Protein AF-A0A6H1XQ30-F1 (afdb_monomer)

InterPro domains:
  IPR011010 DNA breaking-rejoining enzyme, catalytic core [SSF56349] (76-116)
  IPR014727 DNA topoisomerase I, catalytic core, alpha/beta subdomain [G3DSA:1.10.132.10] (1-117)
  IPR018521 DNA topoisomerase IB, active site [PS00176] (74-92)
  IPR025834 Topoisomerase I C-terminal domain [PF14370] (59-117)
  IPR051062 DNA topoisomerase IB [PTHR10290] (1-116)

Nearest PDB structures (foldseek):
  6dkm-assembly1_B  TM=9.167E-01  e=3.127E+00  synthetic construct
  3r84-assembly16_O  TM=8.737E-01  e=7.101E+00  Saccharomyces cerevisiae
  8t8f-assembly1_E  TM=4.725E-01  e=3.953E+00  Saccharomyces cerevisiae W303

Foldseek 3Di:
DDPCLVVVLVVLVVVLVVLVVVLVVLVVVLVVLVVCVVPHDPVSVVVNVVSVVVSVVSVVVSVVSVVVSVVSVVCVPPDCVCCLQPVDDVVVVVVVCVVVVNPCCVVDPPVSVVVND

Structure (mmCIF, N/CA/C/O backbone):
data_AF-A0A6H1XQ30-F1
#
_entry.id   AF-A0A6H1XQ30-F1
#
loop_
_atom_site.group_PDB
_atom_site.id
_atom_site.type_symbol
_atom_site.label_atom_id
_atom_site.label_alt_id
_atom_site.label_comp_id
_atom_site.label_asym_id
_atom_site.label_entity_id
_atom_site.label_seq_id
_atom_site.pdbx_PDB_ins_code
_atom_site.Cartn_x
_atom_site.Cartn_y
_atom_site.Cartn_z
_atom_site.occupancy
_atom_site.B_iso_or_equiv
_atom_site.auth_seq_id
_atom_site.auth_comp_id
_atom_site.auth_asym_id
_atom_site.auth_atom_id
_atom_site.pdbx_PDB_model_num
ATOM 1 N N . VAL A 1 1 ? 20.225 8.243 -7.370 1.00 80.25 1 VAL A N 1
ATOM 2 C CA . VAL A 1 1 ? 19.256 8.659 -6.329 1.00 80.25 1 VAL A CA 1
ATOM 3 C C . VAL A 1 1 ? 18.596 9.971 -6.730 1.00 80.25 1 VAL A C 1
ATOM 5 O O . VAL A 1 1 ? 19.320 10.914 -7.040 1.00 80.25 1 VAL A O 1
ATOM 8 N N . PRO A 1 2 ? 17.254 10.046 -6.791 1.00 85.56 2 PRO A N 1
ATOM 9 C CA . PRO A 1 2 ? 16.544 11.285 -7.114 1.00 85.56 2 PRO A CA 1
ATOM 10 C C . PRO A 1 2 ? 16.860 12.415 -6.123 1.00 85.56 2 PRO A C 1
ATOM 12 O O . PRO A 1 2 ? 16.922 12.180 -4.918 1.00 85.56 2 PRO A O 1
ATOM 15 N N . LYS A 1 3 ? 16.984 13.659 -6.608 1.00 85.44 3 LYS A N 1
ATOM 16 C CA . LYS A 1 3 ? 17.321 14.833 -5.772 1.00 85.44 3 LYS A CA 1
ATOM 17 C C . LYS A 1 3 ? 16.331 15.072 -4.620 1.00 85.44 3 LYS A C 1
ATOM 19 O O . LYS A 1 3 ? 16.718 15.558 -3.568 1.00 85.44 3 LYS A O 1
ATOM 24 N N . SER A 1 4 ? 15.060 14.710 -4.800 1.00 90.06 4 SER A N 1
ATOM 25 C CA . SER A 1 4 ? 13.991 14.857 -3.799 1.00 90.06 4 SER A CA 1
ATOM 26 C C . SER A 1 4 ? 13.710 13.581 -2.994 1.00 90.06 4 SER A C 1
ATOM 28 O O . SER A 1 4 ? 12.718 13.528 -2.262 1.00 90.06 4 SER A O 1
ATOM 30 N N . HIS A 1 5 ? 14.540 12.542 -3.136 1.00 89.94 5 HIS A N 1
ATOM 31 C CA . HIS A 1 5 ? 14.282 11.235 -2.534 1.00 89.94 5 HIS A CA 1
ATOM 32 C C . HIS A 1 5 ? 14.209 11.316 -1.005 1.00 89.94 5 HIS A C 1
ATOM 34 O O . HIS A 1 5 ? 13.193 10.925 -0.442 1.00 89.94 5 HIS A O 1
ATOM 40 N N . ALA A 1 6 ? 15.203 11.930 -0.352 1.00 92.38 6 ALA A N 1
ATOM 41 C CA . ALA A 1 6 ? 15.242 12.074 1.108 1.00 92.38 6 ALA A CA 1
ATOM 42 C C . ALA A 1 6 ? 13.974 12.747 1.670 1.00 92.38 6 ALA A C 1
ATOM 44 O O . ALA A 1 6 ? 13.294 12.176 2.515 1.00 92.38 6 ALA A O 1
ATOM 45 N N . LYS A 1 7 ? 13.580 13.895 1.102 1.00 94.06 7 LYS A N 1
ATOM 46 C CA . LYS A 1 7 ? 12.356 14.620 1.488 1.00 94.06 7 LYS A CA 1
ATOM 47 C C . LYS A 1 7 ? 11.077 13.808 1.255 1.00 94.06 7 LYS A C 1
ATOM 49 O O . LYS A 1 7 ? 10.080 13.987 1.946 1.00 94.06 7 LYS A O 1
ATOM 54 N N . THR A 1 8 ? 11.064 12.943 0.243 1.00 92.62 8 THR A N 1
ATOM 55 C CA . THR A 1 8 ? 9.914 12.065 -0.020 1.00 92.62 8 THR A CA 1
ATOM 56 C C . THR A 1 8 ? 9.846 10.933 1.001 1.00 92.62 8 THR A C 1
ATOM 58 O O . THR A 1 8 ? 8.758 10.618 1.473 1.00 92.62 8 THR A O 1
ATOM 61 N N . MET A 1 9 ? 10.995 10.358 1.363 1.00 95.44 9 MET A N 1
ATOM 62 C CA . MET A 1 9 ? 11.091 9.304 2.374 1.00 95.44 9 MET A CA 1
ATOM 63 C C . MET A 1 9 ? 10.696 9.810 3.759 1.00 95.44 9 MET A C 1
ATOM 65 O O . MET A 1 9 ? 9.921 9.147 4.438 1.00 95.44 9 MET A O 1
ATOM 69 N N . GLU A 1 10 ? 11.140 11.007 4.140 1.00 95.75 10 GLU A N 1
ATOM 70 C CA . GLU A 1 10 ? 10.740 11.668 5.388 1.00 95.75 10 GLU A CA 1
ATOM 71 C C . GLU A 1 10 ? 9.211 11.770 5.505 1.00 95.75 10 GLU A C 1
ATOM 73 O O . GLU A 1 10 ? 8.624 11.255 6.451 1.00 95.75 10 GLU A O 1
ATOM 78 N N . LYS A 1 11 ? 8.539 12.279 4.465 1.00 95.88 11 LYS A N 1
ATOM 79 C CA . LYS A 1 11 ? 7.068 12.366 4.427 1.00 95.88 11 LYS A CA 1
ATOM 80 C C . LYS A 1 11 ? 6.361 11.014 4.515 1.00 95.88 11 LYS A C 1
ATOM 82 O O . LYS A 1 11 ? 5.232 10.943 4.997 1.00 95.88 11 LYS A O 1
ATOM 87 N N . ILE A 1 12 ? 6.950 9.953 3.963 1.00 95.00 12 ILE A N 1
ATOM 88 C CA . ILE A 1 12 ? 6.375 8.603 4.051 1.00 95.00 12 ILE A CA 1
ATOM 89 C C . ILE A 1 12 ? 6.516 8.080 5.481 1.00 95.00 12 ILE A C 1
ATOM 91 O O . ILE A 1 12 ? 5.537 7.576 6.027 1.00 95.00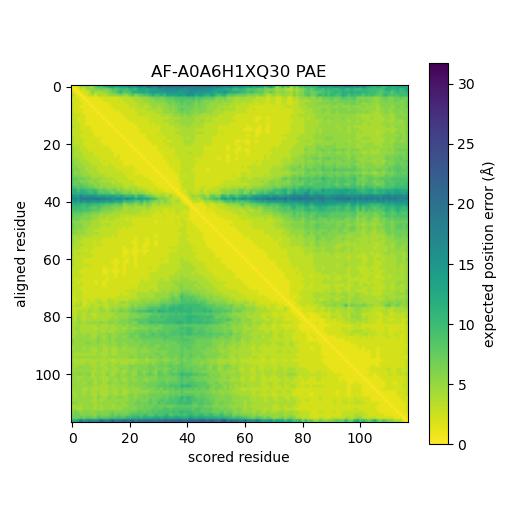 12 ILE A O 1
ATOM 95 N N . LYS A 1 13 ? 7.683 8.270 6.103 1.00 95.38 13 LYS A N 1
ATOM 96 C CA . LYS A 1 13 ? 7.939 7.885 7.496 1.00 95.38 13 LYS A CA 1
ATOM 97 C C . LYS A 1 13 ? 7.017 8.619 8.465 1.00 95.38 13 LYS A C 1
ATOM 99 O O . LYS A 1 13 ? 6.370 7.970 9.276 1.00 95.38 13 LYS A O 1
ATOM 104 N N . GLU A 1 14 ? 6.844 9.930 8.307 1.00 97.19 14 GLU A N 1
ATOM 105 C CA . GLU A 1 14 ? 5.876 10.709 9.094 1.00 97.19 14 GLU A CA 1
ATOM 106 C C . GLU A 1 14 ? 4.453 10.141 8.984 1.00 97.19 14 GLU A C 1
ATOM 108 O O . GLU A 1 14 ? 3.759 9.977 9.986 1.00 97.19 14 GLU A O 1
ATOM 113 N N . LYS A 1 15 ? 4.011 9.786 7.770 1.00 96.50 15 LYS A N 1
ATOM 114 C CA . LYS A 1 15 ? 2.688 9.178 7.561 1.00 96.50 15 LYS A CA 1
ATOM 115 C C . LYS A 1 15 ? 2.567 7.796 8.193 1.00 96.50 15 LYS A C 1
ATOM 117 O O . LYS A 1 15 ? 1.484 7.462 8.666 1.00 96.50 15 LYS A O 1
ATOM 122 N N . ILE A 1 16 ? 3.629 6.992 8.162 1.00 97.19 16 ILE A N 1
ATOM 123 C CA . ILE A 1 16 ? 3.673 5.674 8.807 1.00 97.19 16 ILE A CA 1
ATOM 124 C C . ILE A 1 16 ? 3.510 5.836 10.318 1.00 97.19 16 ILE A C 1
ATOM 126 O O . ILE A 1 16 ? 2.637 5.188 10.894 1.00 97.19 16 ILE A O 1
ATOM 130 N N . GLU A 1 17 ? 4.260 6.745 10.939 1.00 97.25 17 GLU A N 1
ATOM 131 C CA . GLU A 1 17 ? 4.177 6.995 12.382 1.00 97.25 17 GLU A CA 1
ATOM 132 C C . GLU A 1 17 ? 2.788 7.498 12.793 1.00 97.25 17 GLU A C 1
ATOM 134 O O . GLU A 1 17 ? 2.137 6.887 13.642 1.00 97.25 17 GLU A O 1
ATOM 139 N N . GLN A 1 18 ? 2.234 8.487 12.082 1.00 97.19 18 GLN A N 1
ATOM 140 C CA . GLN A 1 18 ? 0.850 8.935 12.300 1.00 97.19 18 GLN A CA 1
ATOM 141 C C . GLN A 1 18 ? -0.164 7.788 12.167 1.00 97.19 18 GLN A C 1
ATOM 143 O O . GLN A 1 18 ? -1.177 7.740 12.869 1.00 97.19 18 GLN A O 1
ATOM 148 N N . LYS A 1 19 ? 0.076 6.841 11.252 1.00 96.69 19 LYS A N 1
ATOM 149 C CA . LYS A 1 19 ? -0.805 5.685 11.070 1.00 96.69 19 LYS A CA 1
ATOM 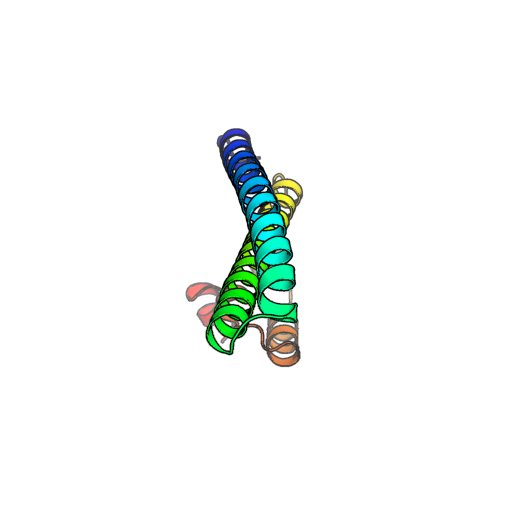150 C C . LYS A 1 19 ? -0.692 4.684 12.213 1.00 96.69 19 LYS A C 1
ATOM 152 O O . LYS A 1 19 ? -1.710 4.122 12.616 1.00 96.69 19 LYS A O 1
ATOM 157 N N . ARG A 1 20 ? 0.514 4.471 12.738 1.00 96.69 20 ARG A N 1
ATOM 158 C CA . ARG A 1 20 ? 0.775 3.606 13.897 1.00 96.69 20 ARG A CA 1
ATOM 159 C C . ARG A 1 20 ? 0.104 4.147 15.155 1.00 96.69 20 ARG A C 1
ATOM 161 O O . ARG A 1 20 ? -0.529 3.374 15.877 1.00 96.69 20 ARG A O 1
ATOM 168 N N . GLU A 1 21 ? 0.136 5.461 15.360 1.00 97.19 21 GLU A N 1
ATOM 169 C CA . GLU A 1 21 ? -0.610 6.126 16.435 1.00 97.19 21 GLU A CA 1
ATOM 170 C C . GLU A 1 21 ? -2.124 5.900 16.285 1.00 97.19 21 GLU A C 1
ATOM 172 O O . GLU A 1 21 ? -2.764 5.366 17.193 1.00 97.19 21 GLU A O 1
ATOM 177 N N . GLN A 1 22 ? -2.687 6.168 15.097 1.00 96.56 22 GLN A N 1
ATOM 178 C CA . GLN A 1 22 ? -4.111 5.919 14.810 1.00 96.56 22 GLN A CA 1
ATOM 179 C C . GLN A 1 22 ? -4.523 4.462 15.054 1.00 96.56 22 GLN A C 1
ATOM 181 O O . GLN A 1 22 ? -5.621 4.198 15.546 1.00 96.56 22 GLN A O 1
ATOM 186 N N . ILE A 1 23 ? -3.667 3.505 14.689 1.00 97.31 23 ILE A N 1
ATOM 187 C CA . ILE A 1 23 ? -3.908 2.079 14.924 1.00 97.31 23 ILE A CA 1
ATOM 188 C C . ILE A 1 23 ? -3.899 1.776 16.418 1.00 97.31 23 ILE A C 1
ATOM 190 O O . ILE A 1 23 ? -4.780 1.057 16.881 1.00 97.31 23 ILE A O 1
ATOM 194 N N . THR A 1 24 ? -2.950 2.327 17.171 1.00 97.38 24 THR A N 1
ATOM 195 C CA . THR A 1 24 ? -2.846 2.121 18.621 1.00 97.38 24 THR A CA 1
ATOM 196 C C . THR A 1 24 ? -4.101 2.617 19.336 1.00 97.38 24 THR A C 1
ATOM 198 O O . THR A 1 24 ? -4.678 1.905 20.161 1.00 97.38 24 THR A O 1
ATOM 201 N N . ASP A 1 25 ? -4.593 3.798 18.972 1.00 96.50 25 ASP A N 1
ATOM 202 C CA . ASP A 1 25 ? -5.824 4.335 19.549 1.00 96.50 25 ASP A CA 1
ATOM 203 C C . ASP A 1 25 ? -7.061 3.552 19.101 1.00 96.50 25 ASP A C 1
ATOM 205 O O . ASP A 1 25 ? -7.924 3.231 19.922 1.00 96.50 25 ASP A O 1
ATOM 209 N N . ALA A 1 26 ? -7.132 3.142 17.831 1.00 95.69 26 ALA A N 1
ATOM 210 C CA . ALA A 1 26 ? -8.202 2.274 17.347 1.00 95.69 26 ALA A CA 1
ATOM 211 C C . ALA A 1 26 ? -8.203 0.905 18.053 1.00 95.69 26 ALA A C 1
ATOM 213 O O . ALA A 1 26 ? -9.271 0.383 18.368 1.00 95.69 26 ALA A O 1
ATOM 214 N N . GLN A 1 27 ? -7.035 0.331 18.361 1.00 95.94 27 GLN A N 1
ATOM 215 C CA . GLN A 1 27 ? -6.916 -0.913 19.129 1.00 95.94 27 GLN A CA 1
ATOM 216 C C . GLN A 1 27 ? -7.480 -0.762 20.543 1.00 95.94 27 GLN A C 1
ATOM 218 O O . GLN A 1 27 ? -8.244 -1.626 20.981 1.00 95.94 27 GLN A O 1
ATOM 223 N N . LYS A 1 28 ? -7.165 0.342 21.237 1.00 96.62 28 LYS A N 1
ATOM 224 C CA . LYS A 1 28 ? -7.756 0.654 22.550 1.00 96.62 28 LYS A CA 1
ATOM 225 C C . LYS A 1 28 ? -9.281 0.745 22.444 1.00 96.62 28 LYS A C 1
ATOM 227 O O . LYS A 1 28 ? -9.988 0.022 23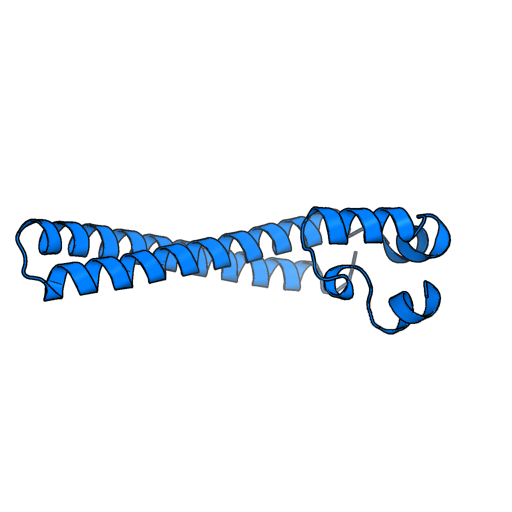.138 1.00 96.62 28 LYS A O 1
ATOM 232 N N . GLN A 1 29 ? -9.789 1.515 21.479 1.00 94.06 29 GLN A N 1
ATOM 233 C CA . GLN A 1 29 ? -11.230 1.682 21.268 1.00 94.06 29 GLN A CA 1
ATOM 234 C C . GLN A 1 29 ? -11.961 0.376 20.925 1.00 94.06 29 GLN A C 1
ATOM 236 O O . GLN A 1 29 ? -13.126 0.218 21.296 1.00 94.06 29 GLN A O 1
ATOM 241 N N . VAL A 1 30 ? -11.316 -0.534 20.185 1.00 95.25 30 VAL A N 1
ATOM 242 C CA . VAL A 1 30 ? -11.850 -1.872 19.888 1.00 95.25 30 VAL A CA 1
ATOM 243 C C . VAL A 1 30 ? -11.896 -2.721 21.152 1.00 95.25 30 VAL A C 1
ATOM 245 O O . VAL A 1 30 ? -12.901 -3.386 21.380 1.00 95.25 30 VAL A O 1
ATOM 248 N N . LYS A 1 31 ? -10.848 -2.684 21.982 1.00 95.44 31 LYS A N 1
ATOM 249 C CA . LYS A 1 31 ? -10.790 -3.421 23.251 1.00 95.44 31 LYS A CA 1
ATOM 250 C C . LYS A 1 31 ? -11.872 -2.957 24.226 1.00 95.44 31 LYS A C 1
ATOM 252 O O . LYS A 1 31 ? -12.516 -3.798 24.849 1.00 95.44 31 LYS A O 1
ATOM 257 N N . ASP A 1 32 ? -12.102 -1.652 24.321 1.00 93.94 32 ASP A N 1
ATOM 258 C CA . ASP A 1 32 ? -13.161 -1.095 25.166 1.00 93.94 32 ASP A CA 1
ATOM 259 C C . ASP A 1 32 ? -14.544 -1.497 24.641 1.00 93.94 32 ASP A C 1
ATOM 261 O O . ASP A 1 32 ? -15.329 -2.103 25.365 1.00 93.94 32 ASP A O 1
ATOM 265 N N . ALA A 1 33 ? -14.792 -1.328 23.338 1.00 92.06 33 ALA A N 1
ATOM 266 C CA . ALA A 1 33 ? -16.054 -1.754 22.732 1.00 92.06 33 ALA A CA 1
ATOM 267 C C . ALA A 1 33 ? -16.288 -3.273 22.817 1.00 92.06 33 ALA A C 1
ATOM 269 O O . ALA A 1 33 ? -17.431 -3.716 22.870 1.00 92.06 33 ALA A O 1
ATOM 270 N N . GLN A 1 34 ? -15.227 -4.085 22.847 1.00 93.56 34 GLN A N 1
ATOM 271 C CA . GLN A 1 34 ? -15.332 -5.529 23.054 1.00 93.56 34 GLN A CA 1
ATOM 272 C C . GLN A 1 34 ? -15.830 -5.864 24.463 1.00 93.56 34 GLN A C 1
ATOM 274 O O . GLN A 1 34 ? -16.604 -6.808 24.630 1.00 93.56 34 GLN A O 1
ATOM 279 N N . ARG A 1 35 ? -15.379 -5.111 25.475 1.00 93.19 35 ARG A N 1
ATOM 280 C CA . ARG A 1 35 ? -15.837 -5.269 26.862 1.00 93.19 35 ARG A CA 1
ATOM 281 C C . ARG A 1 35 ? -17.313 -4.905 26.972 1.00 93.19 35 ARG A C 1
ATOM 283 O O . ARG A 1 35 ? -18.080 -5.713 27.491 1.00 93.19 35 ARG A O 1
ATOM 290 N N . ASP A 1 36 ? -17.705 -3.775 26.390 1.00 89.75 36 ASP A N 1
ATOM 291 C CA . ASP A 1 36 ? -19.097 -3.314 26.380 1.00 89.75 36 ASP A CA 1
ATOM 292 C C . ASP A 1 36 ? -20.012 -4.306 25.645 1.00 89.75 36 ASP A C 1
ATOM 294 O O . ASP A 1 36 ? -21.089 -4.650 26.123 1.00 89.75 36 ASP A O 1
ATOM 298 N N . ALA A 1 37 ? -19.563 -4.857 24.514 1.00 90.44 37 ALA A N 1
ATOM 299 C CA . ALA A 1 37 ? -20.331 -5.818 23.724 1.00 90.44 37 ALA A CA 1
ATOM 300 C C . ALA A 1 37 ? -20.492 -7.205 24.380 1.00 90.44 37 ALA A C 1
ATOM 302 O O . ALA A 1 37 ? -21.376 -7.964 23.974 1.00 90.44 37 ALA A O 1
ATOM 303 N N . LYS A 1 38 ? -19.661 -7.563 25.373 1.00 89.00 38 LYS A N 1
ATOM 304 C CA . LYS A 1 38 ? -19.705 -8.881 26.036 1.00 89.00 38 LYS A CA 1
ATOM 305 C C . LYS A 1 38 ? -20.988 -9.079 26.849 1.00 89.00 38 LYS A C 1
ATOM 307 O O . LYS A 1 38 ? -21.527 -10.183 26.869 1.00 89.00 38 LYS A O 1
ATOM 312 N N . HIS A 1 39 ? -21.469 -8.012 27.483 1.00 86.62 39 HIS A N 1
ATOM 313 C CA . HIS A 1 39 ? -22.709 -7.997 28.269 1.00 86.62 39 HIS A CA 1
ATOM 314 C C . HIS A 1 39 ? -23.734 -6.974 27.748 1.00 86.62 39 HIS A C 1
ATOM 316 O O . HIS A 1 39 ? -24.814 -6.845 28.317 1.00 86.62 39 HIS A O 1
ATOM 322 N N . GLY A 1 40 ? -23.399 -6.250 26.678 1.00 82.88 40 GLY A N 1
ATOM 323 C CA . GLY A 1 40 ? -24.237 -5.221 26.073 1.00 82.88 40 GLY A CA 1
ATOM 324 C C . GLY A 1 40 ? -25.300 -5.752 25.113 1.00 82.88 40 GLY A C 1
ATOM 325 O O . GLY A 1 40 ? -25.396 -6.946 24.809 1.00 82.88 40 GLY A O 1
ATOM 326 N N . SER A 1 41 ? -26.107 -4.823 24.608 1.00 89.12 41 SER A N 1
ATOM 327 C CA . SER A 1 41 ? -27.181 -5.099 23.662 1.00 89.12 41 SER A CA 1
ATOM 328 C C . SER A 1 41 ? -26.648 -5.354 22.246 1.00 89.12 41 SER A C 1
ATOM 330 O O . SER A 1 41 ? -25.452 -5.271 21.945 1.00 89.12 41 SER A O 1
ATOM 332 N N . VAL A 1 42 ? -27.570 -5.638 21.323 1.00 90.69 42 VAL A N 1
ATOM 333 C CA . VAL A 1 42 ? -27.276 -5.740 19.885 1.00 90.69 42 VAL A CA 1
ATOM 334 C C . VAL A 1 42 ? -26.576 -4.474 19.366 1.00 90.69 42 VAL A C 1
ATOM 336 O O . VAL A 1 42 ? -25.703 -4.566 18.503 1.00 90.69 42 VAL A O 1
ATOM 339 N N . LYS A 1 43 ? -26.894 -3.298 19.923 1.00 92.00 43 LYS A N 1
ATOM 340 C CA . LYS 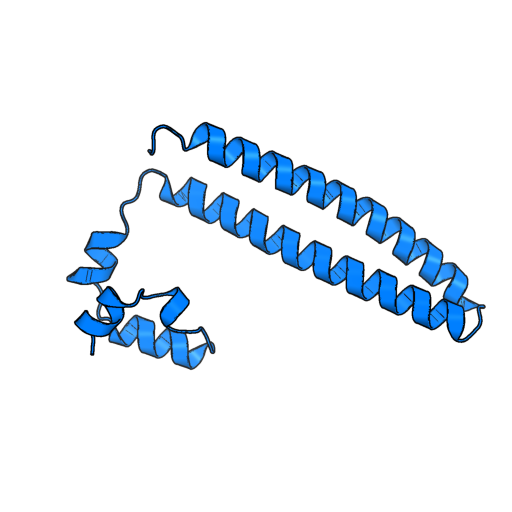A 1 43 ? -26.282 -2.024 19.530 1.00 92.00 43 LYS A CA 1
ATOM 341 C C . LYS A 1 43 ? -24.782 -1.992 19.837 1.00 92.00 43 LYS A C 1
ATOM 343 O O . LYS A 1 43 ? -24.001 -1.613 18.966 1.00 92.00 43 LYS A O 1
ATOM 348 N N . GLU A 1 44 ? -24.366 -2.432 21.024 1.00 90.19 44 GLU A N 1
ATOM 349 C CA . GLU A 1 44 ? -22.956 -2.467 21.433 1.00 90.19 44 GLU A CA 1
ATOM 350 C C . GLU A 1 44 ? -22.152 -3.466 20.587 1.00 90.19 44 GLU A C 1
ATOM 352 O O . GLU A 1 44 ? -21.034 -3.156 20.169 1.00 90.19 44 GLU A O 1
ATOM 357 N N . LYS A 1 45 ? -22.744 -4.614 20.222 1.00 91.25 45 LYS A N 1
ATOM 358 C CA . LYS A 1 45 ? -22.123 -5.575 19.289 1.00 91.25 45 LYS A CA 1
ATOM 359 C C . LYS A 1 45 ? -21.875 -4.963 17.905 1.00 91.25 45 LYS A C 1
ATOM 361 O O . LYS A 1 45 ? -20.778 -5.087 17.365 1.00 91.25 45 LYS A O 1
ATOM 366 N N . VAL A 1 46 ? -22.843 -4.217 17.366 1.00 94.00 46 VAL A N 1
ATOM 367 C CA . VAL A 1 46 ? -22.683 -3.504 16.084 1.00 94.00 46 VAL A CA 1
ATOM 368 C C . VAL A 1 46 ? -21.586 -2.434 16.162 1.00 94.00 46 VAL A C 1
ATOM 370 O O . VAL A 1 46 ? -20.837 -2.242 15.201 1.00 94.00 46 VAL A O 1
ATOM 373 N N . VAL A 1 47 ? -21.463 -1.727 17.290 1.00 93.62 47 VAL A N 1
ATOM 374 C CA . VAL A 1 47 ? -20.390 -0.739 17.500 1.00 93.62 47 VAL A CA 1
ATOM 375 C C . VAL A 1 47 ? -19.018 -1.413 17.525 1.00 93.62 47 VAL A C 1
ATOM 377 O O . VAL A 1 47 ? -18.096 -0.922 16.866 1.00 93.62 47 VAL A O 1
ATOM 380 N N . TYR A 1 48 ? -18.885 -2.544 18.222 1.00 94.06 48 TYR A N 1
ATOM 381 C CA . TYR A 1 48 ? -17.658 -3.341 18.221 1.00 94.06 48 TYR A CA 1
ATOM 382 C C . TYR A 1 48 ? -17.258 -3.759 16.800 1.00 94.06 48 TYR A C 1
ATOM 384 O O . TYR A 1 48 ? -16.129 -3.491 16.383 1.00 94.06 48 TYR A O 1
ATOM 392 N N . ASP A 1 49 ? -18.188 -4.311 16.017 1.00 94.38 49 ASP A N 1
ATOM 393 C CA . ASP A 1 49 ? -17.907 -4.747 14.645 1.00 94.38 49 ASP A CA 1
ATOM 394 C C . ASP A 1 49 ? -17.471 -3.588 13.739 1.00 94.38 49 ASP A C 1
ATOM 396 O O . ASP A 1 49 ? -16.544 -3.732 12.936 1.00 94.38 49 ASP A O 1
ATOM 400 N N . LYS A 1 50 ? -18.090 -2.408 13.884 1.00 95.88 50 LYS A N 1
ATOM 401 C CA . LYS A 1 50 ? -17.684 -1.198 13.151 1.00 95.88 50 LYS A CA 1
ATOM 402 C C . LYS A 1 50 ? -16.260 -0.772 13.505 1.00 95.88 50 LYS A C 1
ATOM 404 O O . LYS A 1 50 ? -15.462 -0.514 12.602 1.00 95.88 50 LYS A O 1
ATOM 409 N N . LYS A 1 51 ? -15.922 -0.717 14.797 1.00 94.81 51 LYS A N 1
ATOM 410 C CA . LYS A 1 51 ? -14.573 -0.346 15.253 1.00 94.81 51 LYS A CA 1
ATOM 411 C C . LYS A 1 51 ? -13.529 -1.376 14.821 1.00 94.81 51 LYS A C 1
ATOM 413 O O . LYS A 1 51 ? -12.452 -0.994 14.371 1.00 94.81 51 LYS A O 1
ATOM 418 N N . LYS A 1 52 ? -13.862 -2.669 14.871 1.00 95.69 52 LYS A N 1
ATOM 419 C CA . LYS A 1 52 ? -12.995 -3.752 14.391 1.00 95.69 52 LYS A CA 1
ATOM 420 C C . LYS A 1 52 ? -12.719 -3.622 12.892 1.00 95.69 52 LYS A C 1
ATOM 422 O O . LYS A 1 52 ? -11.561 -3.626 12.492 1.00 95.69 52 LYS A O 1
ATOM 427 N N . LYS A 1 53 ? -13.753 -3.420 12.066 1.00 96.75 53 LYS A N 1
ATOM 428 C CA . LYS A 1 53 ? -13.588 -3.178 10.619 1.00 96.75 53 LYS A CA 1
ATOM 429 C C . LYS A 1 53 ? -12.738 -1.939 10.331 1.00 96.75 53 LYS A C 1
ATOM 431 O O . LYS A 1 53 ? -11.911 -1.957 9.424 1.00 96.75 53 LYS A O 1
ATOM 436 N N . MET A 1 54 ? -12.919 -0.869 11.107 1.00 96.19 54 MET A N 1
ATOM 437 C CA . MET A 1 54 ? -12.095 0.334 10.987 1.00 96.19 54 MET A CA 1
ATOM 438 C C . MET A 1 54 ? -10.621 0.047 11.299 1.00 96.19 54 MET A C 1
ATOM 440 O O . MET A 1 54 ? -9.754 0.478 10.542 1.00 96.19 54 MET A O 1
ATOM 444 N N . LEU A 1 55 ? -10.337 -0.703 12.368 1.00 96.88 55 LEU A N 1
ATOM 445 C CA . LEU A 1 55 ? -8.979 -1.103 12.732 1.00 96.88 55 LEU A CA 1
ATOM 446 C C . LEU A 1 55 ? -8.311 -1.937 11.630 1.00 96.88 55 LEU A C 1
ATOM 448 O O . LEU A 1 55 ? -7.177 -1.642 11.261 1.00 96.88 55 LEU A O 1
ATOM 452 N N . GLU A 1 56 ? -9.006 -2.931 11.074 1.00 97.06 56 GLU A N 1
ATOM 453 C CA . GLU A 1 56 ? -8.459 -3.746 9.979 1.00 97.06 56 GLU A CA 1
ATOM 454 C C . GLU A 1 56 ? -8.135 -2.891 8.747 1.00 97.06 56 GLU A C 1
ATOM 456 O O . GLU A 1 56 ? -7.027 -2.956 8.218 1.00 97.06 56 GLU A O 1
ATOM 461 N N . ARG A 1 57 ? -9.024 -1.960 8.375 1.00 97.38 57 ARG A N 1
ATOM 462 C CA . ARG A 1 57 ? -8.754 -1.003 7.292 1.00 97.38 57 ARG A CA 1
ATOM 463 C C . ARG A 1 57 ? -7.527 -0.126 7.568 1.00 97.38 57 ARG A C 1
ATOM 465 O O . ARG A 1 57 ? -6.770 0.179 6.647 1.00 97.38 57 ARG A O 1
ATOM 472 N N . LEU A 1 58 ? -7.333 0.322 8.811 1.00 97.00 58 LEU A N 1
ATOM 473 C CA . LEU A 1 58 ? -6.160 1.119 9.184 1.00 97.00 58 LEU A CA 1
ATOM 474 C C . LEU A 1 58 ? -4.868 0.301 9.066 1.00 97.00 58 LEU A C 1
ATOM 476 O O . LEU A 1 58 ? -3.890 0.821 8.530 1.00 97.00 58 LEU A O 1
ATOM 480 N N . LYS A 1 59 ? -4.878 -0.967 9.497 1.00 96.62 59 LYS A N 1
ATOM 481 C CA . LYS A 1 59 ? -3.739 -1.888 9.353 1.00 96.62 59 LYS A CA 1
ATOM 482 C C . LYS A 1 59 ? -3.396 -2.148 7.887 1.00 96.62 59 LYS A C 1
ATOM 484 O O . LYS A 1 59 ? -2.236 -2.035 7.513 1.00 96.62 59 LYS A O 1
ATOM 489 N N . GLU A 1 60 ? -4.389 -2.409 7.037 1.00 97.31 60 GLU A N 1
ATOM 490 C CA . GLU A 1 60 ? -4.167 -2.571 5.592 1.00 97.31 60 GLU A CA 1
ATOM 491 C C . GLU A 1 60 ? -3.528 -1.326 4.960 1.00 97.31 60 GLU A C 1
ATOM 493 O O . GLU A 1 60 ? -2.673 -1.424 4.081 1.00 97.31 60 GLU A O 1
ATOM 498 N N . GLN A 1 61 ? -3.944 -0.134 5.397 1.00 96.81 61 GLN A N 1
ATOM 499 C CA . GLN A 1 61 ? -3.354 1.123 4.938 1.00 96.81 61 GLN A CA 1
ATOM 500 C C . GLN A 1 61 ? -1.910 1.299 5.418 1.00 96.81 61 GLN A C 1
ATOM 502 O O . GLN A 1 61 ? -1.096 1.803 4.647 1.00 96.81 61 GLN A O 1
ATOM 507 N N . LEU A 1 62 ? -1.588 0.882 6.648 1.00 97.50 62 LEU A N 1
ATOM 508 C CA . LEU A 1 62 ? -0.216 0.889 7.159 1.00 97.50 62 LEU A CA 1
ATOM 509 C C . LEU A 1 62 ? 0.679 -0.040 6.331 1.00 97.50 62 LEU A C 1
ATOM 511 O O . LEU A 1 62 ? 1.702 0.416 5.834 1.00 97.50 62 LEU A O 1
ATOM 515 N N . ILE A 1 63 ? 0.246 -1.281 6.087 1.00 97.19 63 ILE A N 1
ATOM 516 C CA . ILE A 1 63 ? 1.006 -2.255 5.285 1.00 97.19 63 ILE A CA 1
ATOM 517 C C . ILE A 1 63 ? 1.327 -1.680 3.899 1.00 97.19 63 ILE A C 1
ATOM 519 O O . ILE A 1 63 ? 2.453 -1.782 3.422 1.00 97.19 63 ILE A O 1
ATOM 523 N N . LYS A 1 64 ? 0.361 -1.014 3.252 1.00 95.94 64 LYS A N 1
ATOM 524 C CA . LYS A 1 64 ? 0.591 -0.364 1.949 1.00 95.94 64 LYS A CA 1
ATOM 525 C C . LYS A 1 64 ? 1.655 0.736 2.010 1.00 95.94 64 LYS A C 1
ATOM 527 O O . LYS A 1 64 ? 2.402 0.889 1.048 1.00 95.94 64 LYS A O 1
ATOM 532 N N . LEU A 1 65 ? 1.706 1.510 3.096 1.00 96.69 65 LEU A N 1
ATOM 533 C CA . LEU A 1 65 ? 2.715 2.556 3.283 1.00 96.69 65 LEU A CA 1
ATOM 534 C C . LEU A 1 65 ? 4.098 1.966 3.566 1.00 96.69 65 LEU A C 1
ATOM 536 O O . LEU A 1 65 ? 5.070 2.453 3.002 1.00 96.69 65 LEU A O 1
ATOM 540 N N . GLU A 1 66 ? 4.181 0.915 4.382 1.00 95.88 66 GLU A N 1
ATOM 541 C CA . GLU A 1 66 ? 5.440 0.223 4.688 1.00 95.88 66 GLU A CA 1
ATOM 542 C C . GLU A 1 66 ? 6.026 -0.431 3.430 1.00 95.88 66 GLU A C 1
ATOM 544 O O . GLU A 1 66 ? 7.183 -0.193 3.100 1.00 95.88 66 GLU A O 1
ATOM 549 N N . VAL A 1 67 ? 5.204 -1.129 2.637 1.00 96.50 67 VAL A N 1
ATOM 550 C CA . VAL A 1 67 ? 5.629 -1.673 1.334 1.00 96.50 67 VAL A CA 1
ATOM 551 C C . VAL A 1 67 ? 6.109 -0.562 0.394 1.00 96.50 67 VAL A C 1
ATOM 553 O O . VAL A 1 67 ? 7.100 -0.733 -0.309 1.00 96.50 67 VAL A O 1
ATOM 556 N N . GLN A 1 68 ? 5.434 0.592 0.381 1.00 94.88 68 GLN A N 1
ATOM 557 C CA . GLN A 1 68 ? 5.845 1.730 -0.443 1.00 94.88 68 GLN A CA 1
ATOM 558 C C . GLN A 1 68 ? 7.176 2.348 0.015 1.00 94.88 68 GLN A C 1
ATOM 560 O O . GLN A 1 68 ? 7.926 2.863 -0.816 1.00 94.88 68 GLN A O 1
ATOM 565 N N . GLU A 1 69 ? 7.443 2.358 1.318 1.00 95.81 69 GLU A N 1
ATOM 566 C CA . GLU A 1 69 ? 8.696 2.840 1.899 1.00 95.81 69 GLU A CA 1
ATOM 567 C C . GLU A 1 69 ? 9.856 1.944 1.459 1.00 95.81 69 GLU A C 1
ATOM 569 O O . GLU A 1 69 ? 10.801 2.440 0.841 1.00 95.81 69 GLU A O 1
ATOM 574 N N . THR A 1 70 ? 9.706 0.631 1.638 1.00 95.56 70 THR A N 1
ATOM 575 C CA . THR A 1 70 ? 10.709 -0.364 1.243 1.00 95.56 70 THR A CA 1
ATOM 576 C C . THR A 1 70 ? 10.975 -0.338 -0.262 1.00 95.56 70 THR A C 1
ATOM 578 O O . THR A 1 70 ? 12.121 -0.175 -0.677 1.00 95.56 70 THR A O 1
ATOM 581 N N . ASP A 1 71 ? 9.926 -0.385 -1.094 1.00 93.88 71 ASP A N 1
ATOM 582 C CA . ASP A 1 71 ? 10.061 -0.365 -2.559 1.00 93.88 71 ASP A CA 1
ATOM 583 C C . ASP A 1 71 ? 10.813 0.879 -3.051 1.00 93.88 71 ASP A C 1
ATOM 585 O O . ASP A 1 71 ? 11.603 0.822 -3.994 1.00 93.88 71 ASP A O 1
ATOM 589 N N . ARG A 1 72 ? 10.609 2.030 -2.403 1.00 93.19 72 ARG A N 1
ATOM 590 C CA . ARG A 1 72 ? 11.316 3.260 -2.766 1.00 93.19 72 ARG A CA 1
ATOM 591 C C . ARG A 1 72 ? 12.768 3.256 -2.314 1.00 93.19 72 ARG A C 1
ATOM 593 O O . ARG A 1 72 ? 13.604 3.732 -3.085 1.00 93.19 72 ARG A O 1
ATOM 600 N N . ASP A 1 73 ? 13.058 2.802 -1.097 1.00 93.19 73 ASP A N 1
ATOM 601 C CA . ASP A 1 73 ? 14.424 2.825 -0.572 1.00 93.19 73 ASP A CA 1
ATOM 602 C C . ASP A 1 73 ? 15.326 1.822 -1.299 1.00 93.19 73 ASP A C 1
ATOM 604 O O . ASP A 1 73 ? 16.426 2.185 -1.720 1.00 93.19 73 ASP A O 1
ATOM 608 N N . GLU A 1 74 ? 14.835 0.606 -1.546 1.00 93.94 74 GLU A N 1
ATOM 609 C CA . GLU A 1 74 ? 15.581 -0.432 -2.267 1.00 93.94 74 GLU A CA 1
ATOM 610 C C . GLU A 1 74 ? 15.858 -0.026 -3.722 1.00 93.94 74 GLU A C 1
ATOM 612 O O . GLU A 1 74 ? 16.958 -0.224 -4.240 1.00 93.94 74 GLU A O 1
ATOM 617 N N . ASN A 1 75 ? 14.900 0.639 -4.377 1.00 92.44 75 ASN A N 1
ATOM 618 C CA . ASN A 1 75 ? 15.044 1.064 -5.770 1.00 92.44 75 ASN A CA 1
ATOM 619 C C . ASN A 1 75 ? 15.705 2.444 -5.952 1.00 92.44 75 ASN A C 1
ATOM 621 O O . ASN A 1 75 ? 15.796 2.937 -7.080 1.00 92.44 75 ASN A O 1
ATOM 625 N N . LYS A 1 76 ? 16.205 3.106 -4.897 1.00 92.69 76 LYS A N 1
ATOM 626 C CA . LYS A 1 76 ? 16.714 4.496 -4.988 1.00 92.69 76 LYS A CA 1
ATOM 627 C C . LYS A 1 76 ? 17.885 4.691 -5.959 1.00 92.69 76 LYS A C 1
ATOM 629 O O . LYS A 1 76 ? 18.110 5.805 -6.452 1.00 92.69 76 LYS A O 1
ATOM 634 N N . SER A 1 77 ? 18.646 3.635 -6.231 1.00 91.88 77 SER A N 1
ATOM 635 C CA . SER A 1 77 ? 19.785 3.616 -7.157 1.00 91.88 77 SER A CA 1
ATOM 636 C C . SER A 1 77 ? 19.564 2.724 -8.384 1.00 91.88 77 SER A C 1
ATOM 638 O O . SER A 1 77 ? 20.440 2.683 -9.244 1.00 91.88 77 SER A O 1
ATOM 640 N N . ILE A 1 78 ? 18.414 2.051 -8.500 1.00 91.81 78 ILE A N 1
ATOM 641 C CA . ILE A 1 78 ? 18.174 1.017 -9.512 1.00 91.81 78 ILE A CA 1
ATOM 642 C C . ILE A 1 78 ? 17.207 1.531 -10.582 1.00 91.81 78 ILE A C 1
ATOM 644 O O . ILE A 1 78 ? 16.096 1.973 -10.298 1.00 91.81 78 ILE A O 1
ATOM 648 N N . ALA A 1 79 ? 17.616 1.441 -11.849 1.00 92.50 79 ALA A N 1
ATOM 649 C CA . ALA A 1 79 ? 16.770 1.775 -12.990 1.00 92.50 79 ALA A CA 1
ATOM 650 C C . ALA A 1 79 ? 16.118 0.511 -13.578 1.00 92.50 79 ALA A C 1
ATOM 652 O O . ALA A 1 79 ? 16.711 -0.189 -14.395 1.00 92.50 79 ALA A O 1
ATOM 653 N N . LEU A 1 80 ? 14.865 0.236 -13.205 1.00 92.62 80 LEU A N 1
ATOM 654 C CA . LEU A 1 80 ? 14.132 -0.970 -13.632 1.00 92.62 80 LEU A CA 1
ATOM 655 C C . LEU A 1 80 ? 13.575 -0.910 -15.070 1.00 92.62 80 LEU A C 1
ATOM 657 O O . LEU A 1 80 ? 13.105 -1.913 -15.602 1.00 92.62 80 LEU A O 1
ATOM 661 N N . GLY A 1 81 ? 13.565 0.267 -15.704 1.00 93.56 81 GLY A N 1
ATOM 662 C CA . GLY A 1 81 ? 12.867 0.486 -16.977 1.00 93.56 81 GLY A CA 1
ATOM 663 C C . GLY A 1 81 ? 13.443 -0.313 -18.149 1.00 93.56 81 GLY A C 1
ATOM 664 O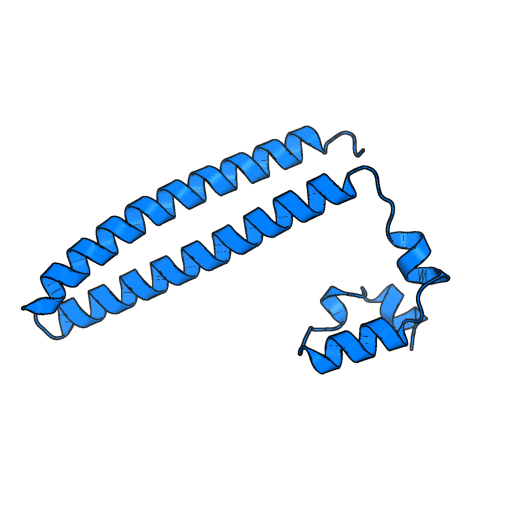 O . GLY A 1 81 ? 12.691 -0.929 -18.902 1.00 93.56 81 GLY A O 1
ATOM 665 N N . THR A 1 82 ? 14.769 -0.327 -18.295 1.00 94.50 82 THR A N 1
ATOM 666 C CA . THR A 1 82 ? 15.438 -0.968 -19.437 1.00 94.50 82 THR A CA 1
ATOM 667 C C . THR A 1 82 ? 15.264 -2.482 -19.414 1.00 94.50 82 THR A C 1
ATOM 669 O O . THR A 1 82 ? 14.868 -3.061 -20.423 1.00 94.50 82 THR A O 1
ATOM 672 N N . SER A 1 83 ? 15.496 -3.123 -18.264 1.00 94.50 83 SER A N 1
ATOM 673 C CA . SER A 1 83 ? 15.304 -4.570 -18.110 1.00 94.50 83 SER A CA 1
ATOM 674 C C . SER A 1 83 ? 13.859 -4.976 -18.350 1.00 94.50 83 SER A C 1
ATOM 676 O O . SER A 1 83 ? 13.598 -5.857 -19.165 1.00 94.50 83 SER A O 1
ATOM 678 N N . LYS A 1 84 ? 12.917 -4.254 -17.740 1.00 94.62 84 LYS A N 1
ATOM 679 C CA . LYS A 1 84 ? 11.481 -4.493 -17.890 1.00 94.62 84 LYS A CA 1
ATOM 680 C C . LYS A 1 84 ? 10.983 -4.430 -19.333 1.00 94.62 84 LYS A C 1
ATOM 682 O O . LYS A 1 84 ? 10.030 -5.131 -19.658 1.00 94.62 84 LYS A O 1
ATOM 687 N N . LEU A 1 85 ? 11.570 -3.573 -20.172 1.00 94.19 85 LEU A N 1
ATOM 688 C CA . LEU A 1 85 ? 11.078 -3.344 -21.533 1.00 94.19 85 LEU A CA 1
ATOM 689 C C . LEU A 1 85 ? 11.822 -4.092 -22.628 1.00 94.19 85 LEU A C 1
ATOM 691 O O . LEU A 1 85 ? 11.250 -4.250 -23.710 1.00 94.19 85 LEU A O 1
ATOM 695 N N . ASN A 1 86 ? 13.072 -4.474 -22.378 1.00 94.31 86 ASN A N 1
ATOM 696 C CA . ASN A 1 86 ? 13.965 -4.969 -23.423 1.00 94.31 86 ASN A CA 1
ATOM 697 C C . ASN A 1 86 ? 14.576 -6.339 -23.110 1.00 94.31 86 ASN A C 1
ATOM 699 O O . ASN A 1 86 ? 14.998 -7.014 -24.040 1.00 94.31 86 ASN A O 1
ATOM 703 N N . TYR A 1 87 ? 14.631 -6.752 -21.839 1.00 94.69 87 TYR A N 1
ATOM 704 C CA . TYR A 1 87 ? 15.372 -7.952 -21.427 1.00 94.69 87 TYR A CA 1
ATOM 705 C C . TYR A 1 87 ? 14.520 -8.993 -20.687 1.00 94.69 87 TYR A C 1
ATOM 707 O O . TYR A 1 87 ? 15.003 -10.087 -20.415 1.00 94.69 87 TYR A O 1
ATOM 715 N N . LEU A 1 88 ? 13.260 -8.680 -20.373 1.00 94.88 88 LEU A N 1
ATOM 716 C CA . LEU A 1 88 ? 12.305 -9.616 -19.781 1.00 94.88 88 LEU A CA 1
ATOM 717 C C . LEU A 1 88 ? 11.224 -9.973 -20.802 1.00 94.88 88 LEU A C 1
ATOM 719 O O . LEU A 1 88 ? 10.630 -9.083 -21.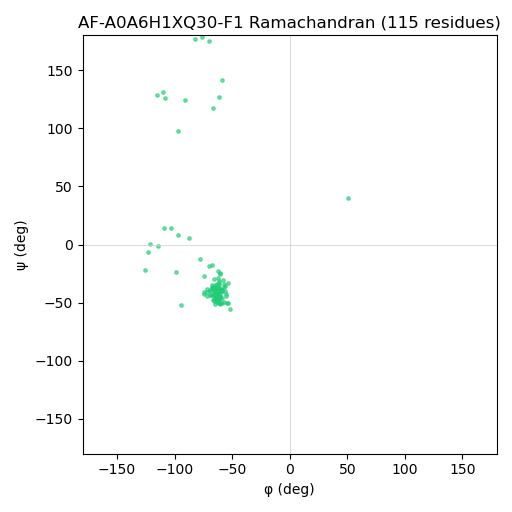410 1.00 94.88 88 LEU A O 1
ATOM 723 N N . ASP A 1 89 ? 10.945 -11.269 -20.958 1.00 95.88 89 ASP A N 1
ATOM 724 C CA . ASP A 1 89 ? 9.830 -11.733 -21.784 1.00 95.88 89 ASP A CA 1
ATOM 725 C C . ASP A 1 89 ? 8.496 -11.307 -21.136 1.00 95.88 89 ASP A C 1
ATOM 727 O O . ASP A 1 89 ? 8.185 -11.751 -20.021 1.00 95.88 89 ASP A O 1
ATOM 731 N N . PRO A 1 90 ? 7.678 -10.470 -21.805 1.00 95.56 90 PRO A N 1
ATOM 732 C CA . PRO A 1 90 ? 6.444 -9.944 -21.226 1.00 95.56 90 PRO A CA 1
ATOM 733 C C . PRO A 1 90 ? 5.431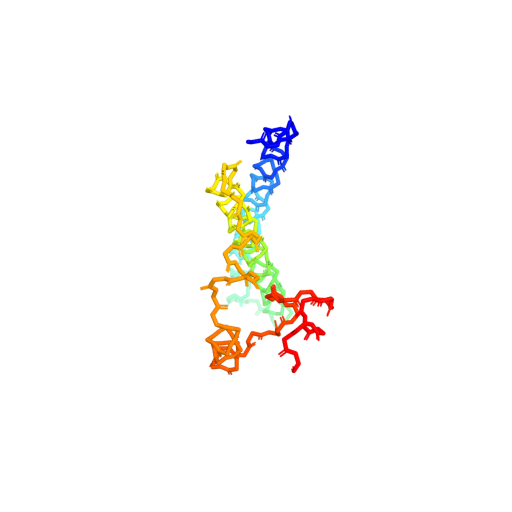 -11.044 -20.883 1.00 95.56 90 PRO A C 1
ATOM 735 O O . PRO A 1 90 ? 4.593 -10.855 -19.997 1.00 95.56 90 PRO A O 1
ATOM 738 N N . ARG A 1 91 ? 5.516 -12.220 -21.522 1.00 96.31 91 ARG A N 1
ATOM 739 C CA . ARG A 1 91 ? 4.622 -13.357 -21.260 1.00 96.31 91 ARG A CA 1
ATOM 740 C C . ARG A 1 91 ? 4.806 -13.918 -19.856 1.00 96.31 91 ARG A C 1
ATOM 742 O O . ARG A 1 91 ? 3.828 -14.378 -19.271 1.00 96.31 91 ARG A O 1
ATOM 749 N N . ILE A 1 92 ? 6.011 -13.824 -19.290 1.00 96.94 92 ILE A N 1
ATOM 750 C CA . ILE A 1 92 ? 6.284 -14.234 -17.907 1.00 96.94 92 ILE A CA 1
ATOM 751 C C . ILE A 1 92 ? 5.466 -13.364 -16.947 1.00 96.94 92 ILE A C 1
ATOM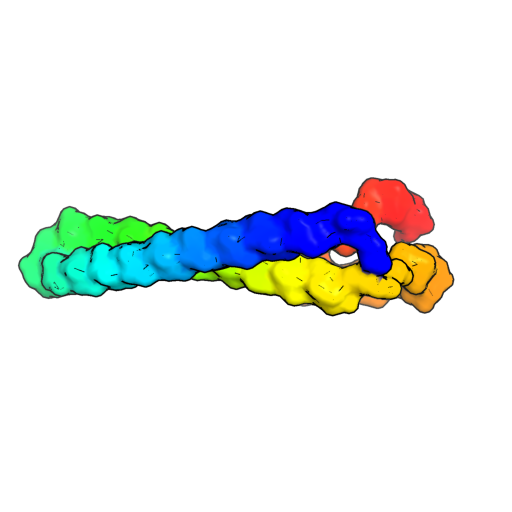 753 O O . ILE A 1 92 ? 4.732 -13.879 -16.102 1.00 96.94 92 ILE A O 1
ATOM 757 N N . SER A 1 93 ? 5.525 -12.040 -17.117 1.00 96.06 93 SER A N 1
ATOM 758 C CA . SER A 1 93 ? 4.757 -11.103 -16.291 1.00 96.06 93 SER A CA 1
ATOM 759 C C . SER A 1 93 ? 3.249 -11.243 -16.503 1.00 96.06 93 SER A C 1
ATOM 761 O O . SER A 1 93 ? 2.499 -11.199 -15.530 1.00 96.06 93 SER A O 1
ATOM 763 N N . VAL A 1 94 ? 2.787 -11.469 -17.737 1.00 96.00 94 VAL A N 1
ATOM 764 C CA . VAL A 1 94 ? 1.362 -11.708 -18.033 1.00 96.00 94 VAL A CA 1
ATOM 765 C C . VAL A 1 94 ? 0.860 -12.999 -17.381 1.00 96.00 94 VAL A C 1
ATOM 767 O O . VAL A 1 94 ? -0.217 -12.999 -16.784 1.00 96.00 94 VAL A O 1
ATOM 770 N N . ALA A 1 95 ? 1.624 -14.091 -17.466 1.00 97.50 95 ALA A N 1
ATOM 771 C CA . ALA A 1 95 ? 1.268 -15.360 -16.837 1.00 97.50 95 ALA A CA 1
ATOM 772 C C . ALA A 1 95 ? 1.188 -15.225 -15.311 1.00 97.50 95 ALA A C 1
ATOM 774 O O . ALA A 1 95 ? 0.228 -15.696 -14.702 1.00 97.50 95 ALA A O 1
ATOM 775 N N . TRP A 1 96 ? 2.146 -14.522 -14.702 1.00 98.06 96 TRP A N 1
ATOM 776 C CA . TRP A 1 96 ? 2.117 -14.216 -13.273 1.00 98.06 96 TRP A CA 1
ATOM 777 C C . TRP A 1 96 ? 0.890 -13.373 -12.890 1.00 98.06 96 TRP A C 1
ATOM 779 O O . TRP A 1 96 ? 0.192 -13.725 -11.942 1.00 98.06 96 TRP A O 1
ATOM 789 N N . CYS A 1 97 ? 0.562 -12.333 -13.667 1.00 97.25 97 CYS A N 1
ATOM 790 C CA . CYS A 1 97 ? -0.623 -11.503 -13.423 1.00 97.25 97 CYS A CA 1
ATOM 791 C C . CYS A 1 97 ? -1.914 -12.327 -13.443 1.00 97.25 97 CYS A C 1
ATOM 793 O O . CYS A 1 97 ? -2.725 -12.211 -12.533 1.00 97.25 97 CYS A O 1
ATOM 795 N N . LYS A 1 98 ? -2.080 -13.210 -14.437 1.00 96.50 98 LYS A N 1
ATOM 796 C CA . LYS A 1 98 ? -3.247 -14.103 -14.525 1.00 96.50 98 LYS A CA 1
ATOM 797 C C . LYS A 1 98 ? -3.302 -15.102 -13.370 1.00 96.50 98 LYS A C 1
ATOM 799 O O . LYS A 1 98 ? -4.377 -15.369 -12.850 1.00 96.50 98 LYS A O 1
ATOM 804 N N . LYS A 1 99 ? -2.152 -15.655 -12.971 1.00 98.06 99 LYS A N 1
ATOM 805 C CA . LYS A 1 99 ? -2.066 -16.655 -11.897 1.00 98.06 99 LYS A CA 1
ATOM 806 C C . LYS A 1 99 ? -2.471 -16.093 -10.531 1.00 98.06 99 LYS A C 1
ATOM 808 O O . LYS A 1 99 ? -3.058 -16.823 -9.742 1.00 98.06 99 LYS A O 1
ATOM 813 N N . TYR A 1 100 ? -2.137 -14.834 -10.254 1.00 97.81 100 TYR A N 1
ATOM 814 C CA . TYR A 1 100 ? -2.367 -14.191 -8.954 1.00 97.81 100 TYR A CA 1
ATOM 815 C C . TYR A 1 100 ? -3.463 -13.117 -8.984 1.00 97.81 100 TYR A C 1
ATOM 817 O O . TYR A 1 100 ? -3.555 -12.331 -8.046 1.00 97.81 100 TYR A O 1
ATOM 825 N N . ASP A 1 101 ? -4.267 -13.074 -10.050 1.00 96.88 101 ASP A N 1
ATOM 826 C CA . ASP A 1 101 ? -5.334 -12.085 -10.259 1.00 96.88 101 ASP A CA 1
ATOM 827 C C . ASP A 1 101 ? -4.862 -10.628 -10.066 1.00 96.88 101 ASP A C 1
ATOM 829 O O . ASP A 1 101 ? -5.521 -9.777 -9.468 1.00 96.88 101 ASP A O 1
ATOM 833 N N . VAL A 1 102 ? -3.652 -10.336 -10.553 1.00 97.12 102 VAL A N 1
ATOM 834 C CA . VAL A 1 102 ? -3.074 -8.993 -10.497 1.00 97.12 102 VAL A CA 1
ATOM 835 C C . VAL A 1 102 ? -3.450 -8.243 -11.774 1.00 97.12 102 VAL A C 1
ATOM 837 O O . VAL A 1 102 ? -3.114 -8.705 -12.869 1.00 97.12 102 VAL A O 1
ATOM 840 N N . PRO A 1 103 ? -4.079 -7.057 -11.676 1.00 96.81 103 PRO A N 1
ATOM 841 C CA . PRO A 1 103 ? -4.425 -6.279 -12.856 1.00 96.81 103 PRO A CA 1
ATOM 842 C C . PRO A 1 103 ? -3.174 -5.882 -13.646 1.00 96.81 103 PRO A C 1
ATOM 844 O O . PRO A 1 103 ? -2.235 -5.293 -13.100 1.00 96.81 103 PRO A O 1
ATOM 847 N N . ILE A 1 104 ? -3.151 -6.190 -14.946 1.00 94.88 104 ILE A N 1
ATOM 848 C CA . ILE A 1 104 ? -1.968 -6.001 -15.800 1.00 94.88 104 ILE A CA 1
ATOM 849 C C . ILE A 1 104 ? -1.532 -4.532 -15.879 1.00 94.88 104 ILE A C 1
ATOM 851 O O . ILE A 1 104 ? -0.354 -4.240 -16.067 1.00 94.88 104 ILE A O 1
ATOM 855 N N . GLU A 1 105 ? -2.451 -3.589 -15.673 1.00 95.56 105 GLU A N 1
ATOM 856 C CA . GLU A 1 105 ? -2.181 -2.156 -15.605 1.00 95.56 105 GLU A CA 1
ATOM 857 C C . GLU A 1 105 ? -1.352 -1.724 -14.393 1.00 95.56 105 GLU A C 1
ATOM 859 O O . GLU A 1 105 ? -0.771 -0.637 -14.416 1.00 95.56 105 GLU A O 1
ATOM 864 N N . LYS A 1 106 ? -1.266 -2.565 -13.354 1.00 94.69 106 LYS A N 1
ATOM 865 C CA . LYS A 1 106 ? -0.349 -2.359 -12.226 1.00 94.69 106 LYS A CA 1
ATOM 866 C C . LYS A 1 106 ? 1.091 -2.676 -12.608 1.00 94.69 106 LYS A C 1
ATOM 868 O O . LYS A 1 106 ? 2.005 -2.088 -12.037 1.00 94.69 106 LYS A O 1
ATOM 873 N N . ILE A 1 107 ? 1.295 -3.565 -13.582 1.00 94.94 107 ILE A N 1
ATOM 874 C CA . ILE A 1 107 ? 2.624 -3.943 -14.063 1.00 94.94 107 ILE A CA 1
ATOM 875 C C . ILE A 1 107 ? 3.018 -3.106 -15.277 1.00 94.94 107 ILE A C 1
ATOM 877 O O . ILE A 1 107 ? 4.077 -2.485 -15.255 1.00 94.94 107 ILE A O 1
ATOM 881 N N . TYR A 1 108 ? 2.190 -3.031 -16.315 1.00 95.69 108 TYR A N 1
ATOM 882 C CA . TYR A 1 108 ? 2.487 -2.289 -17.540 1.00 95.69 108 TYR A CA 1
ATOM 883 C C . TYR A 1 108 ? 1.526 -1.123 -17.730 1.00 95.69 108 TYR A C 1
ATOM 885 O O . TYR A 1 108 ? 0.311 -1.307 -17.719 1.00 95.69 108 TYR A O 1
ATOM 893 N N . ASN A 1 109 ? 2.051 0.079 -17.970 1.00 95.25 109 ASN A N 1
ATOM 894 C CA . ASN A 1 109 ? 1.226 1.234 -18.340 1.00 95.25 109 ASN A CA 1
ATOM 895 C C . ASN A 1 109 ? 0.651 1.087 -19.768 1.00 95.25 109 ASN A C 1
ATOM 897 O O . ASN A 1 109 ? 0.977 0.137 -20.476 1.00 95.25 109 ASN A O 1
ATOM 901 N N . LYS A 1 110 ? -0.205 2.025 -20.206 1.00 95.44 110 LYS A N 1
ATOM 902 C CA . LYS A 1 110 ? -0.883 1.954 -21.517 1.00 95.44 110 LYS A CA 1
ATOM 903 C C . LYS A 1 110 ? 0.098 1.725 -22.677 1.00 95.44 110 LYS A C 1
ATOM 905 O O . LYS A 1 110 ? -0.021 0.724 -23.370 1.00 95.44 110 LYS A O 1
ATOM 910 N N . THR A 1 111 ? 1.107 2.583 -22.811 1.00 95.12 111 THR A N 1
ATOM 911 C CA . THR A 1 111 ? 2.118 2.506 -23.878 1.00 95.12 111 THR A CA 1
ATOM 912 C C . THR A 1 111 ? 2.897 1.191 -23.855 1.00 95.12 111 THR A C 1
ATOM 914 O O . THR A 1 111 ? 3.204 0.627 -24.899 1.00 95.12 111 THR A O 1
ATOM 917 N N . GLN A 1 112 ? 3.208 0.673 -22.665 1.00 94.62 112 GLN A N 1
ATOM 918 C CA . GLN A 1 112 ? 3.914 -0.601 -22.516 1.00 94.62 112 GLN A CA 1
ATOM 919 C C . GLN A 1 112 ? 3.042 -1.786 -22.934 1.0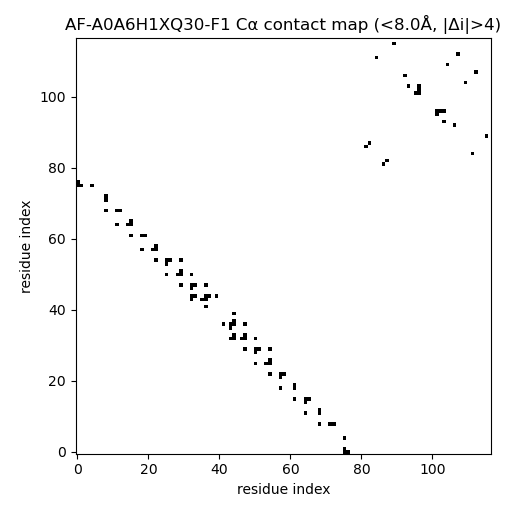0 94.62 112 GLN A C 1
ATOM 921 O O . GLN A 1 112 ? 3.538 -2.702 -23.578 1.00 94.62 112 GLN A O 1
ATOM 926 N N . ARG A 1 113 ? 1.744 -1.762 -22.612 1.00 94.31 113 ARG A N 1
ATOM 927 C CA . ARG A 1 113 ? 0.809 -2.795 -23.075 1.00 94.31 113 ARG A CA 1
ATOM 928 C C . ARG A 1 113 ? 0.647 -2.765 -24.587 1.00 94.31 113 ARG A C 1
ATOM 930 O O . ARG A 1 113 ? 0.632 -3.825 -25.191 1.00 94.31 113 ARG A O 1
ATOM 937 N N . ASP A 1 114 ? 0.584 -1.578 -25.185 1.00 94.19 114 ASP A N 1
ATOM 938 C CA . ASP A 1 114 ? 0.501 -1.436 -26.641 1.00 94.19 114 ASP A CA 1
ATOM 939 C C . ASP A 1 114 ? 1.761 -1.987 -27.338 1.00 94.19 114 ASP A C 1
ATOM 941 O O . ASP A 1 114 ? 1.646 -2.595 -28.396 1.00 94.19 114 ASP A O 1
ATOM 945 N N . LYS A 1 115 ? 2.948 -1.859 -26.718 1.00 92.62 115 LYS A N 1
ATOM 946 C CA . LYS A 1 115 ? 4.205 -2.464 -27.206 1.00 92.62 115 LYS A CA 1
ATOM 947 C C . LYS A 1 115 ? 4.188 -4.001 -27.182 1.00 92.62 115 LYS A C 1
ATOM 949 O O . LYS A 1 115 ? 4.824 -4.617 -28.029 1.00 92.62 115 LYS A O 1
ATOM 954 N N . PHE A 1 116 ? 3.534 -4.608 -26.193 1.00 91.56 116 PHE A N 1
ATOM 955 C CA . PHE A 1 116 ? 3.545 -6.060 -25.953 1.00 91.56 116 PHE A CA 1
ATOM 956 C C . PHE A 1 116 ? 2.268 -6.781 -26.413 1.00 91.56 116 PHE A C 1
ATOM 958 O O . PHE A 1 116 ? 2.028 -7.906 -25.971 1.00 91.56 116 PHE A O 1
ATOM 965 N N . ARG A 1 117 ? 1.432 -6.117 -27.219 1.00 77.88 117 ARG A N 1
ATOM 966 C CA . ARG A 1 117 ? 0.233 -6.714 -27.818 1.00 77.88 117 ARG A CA 1
ATOM 967 C C . ARG A 1 117 ? 0.566 -7.836 -28.789 1.00 77.88 117 ARG A C 1
ATOM 969 O O . ARG A 1 117 ? 1.584 -7.713 -29.503 1.00 77.88 117 ARG A O 1
#

Mean predicted aligned error: 4.61 Å

Radius of gyration: 21.06 Å; Cα contacts (8 Å, |Δi|>4): 56; chains: 1; bounding box: 47×32×56 Å

Organism: NCBI:txid2726477

Solvent-accessible surface area (backbone atoms only — not comparable to full-atom values): 6570 Å² total; per-residue (Å²): 100,64,93,60,45,67,68,51,50,51,56,48,51,53,51,46,52,56,45,52,52,54,41,53,54,36,49,51,55,27,54,53,30,48,60,50,29,74,80,44,55,74,67,36,41,52,51,23,53,52,41,45,53,50,39,53,54,47,51,56,53,41,52,55,48,52,52,53,50,51,57,48,63,75,41,40,79,56,79,63,65,62,48,63,73,74,72,47,65,64,64,60,58,51,52,50,23,65,74,68,74,42,63,60,68,80,79,36,51,72,71,56,46,67,73,70,108

Secondary structure (DSSP, 8-state):
--TTHHHHHHHHHHHHHHHHHHHHHHHHHHHHHHHHHHHS-HHHHHHHHHHHHHHHHHHHHHHHHHHHHHHHHHTTT---HHHHHHTS-HHHHHHHHHHTT--HHHHS-HHHHHHT-

pLDDT: mean 94.29, std 3.41, range [77.88, 98.06]

Sequence (117 aa):
VPKSHAKTMEKIKEKIEQKREQITDAQKQVKDAQRDAKHGSVKEKVVYDKKKKMLERLKEQLIKLEVQETDRDENKSIALGTSKLNYLDPRISVAWCKKYDVPIEKIYNKTQRDKFR